Protein AF-A0A2I0P4V3-F1 (afdb_monomer_lite)

Secondary structure (DSSP, 8-state):
-PPPPPEE--HHHHHH-HHHHHHHTS--EEEE---HHHHHHHHH-TT--B-TT--TT-SEEEEEE-HHHHHHHHHH-SEEEETTEEEE-----

Sequence (93 aa):
MDAAAVTHLTEEDFRNHPALRVLVLDRKCVLISKGPIFDALLLLDPRSVYSPANRDHAKYGSLRIPGAEMRRTLADYAVCEWNGTVYGVAQSL

Radius of gyration: 14.26 Å; chains: 1; bounding box: 29×29×45 Å

Foldseek 3Di:
DPDPPAAEDDPVCCVVQVQCCCCPVVVAAEAEPPDPVVVVVLVVDPPRLDDCVPPVRRNHDNHYDHPVSLVVCCVNHCWYDYPNDIDGDDDDD

Structure (mmCIF, N/CA/C/O backbone):
data_AF-A0A2I0P4V3-F1
#
_entry.id   AF-A0A2I0P4V3-F1
#
loop_
_atom_site.group_PDB
_atom_site.id
_atom_site.type_symbol
_atom_site.label_atom_id
_atom_site.label_alt_id
_atom_site.label_comp_id
_atom_site.label_asym_id
_atom_site.label_entity_id
_atom_site.label_seq_id
_atom_site.pdbx_PDB_ins_code
_atom_site.Cartn_x
_atom_site.Cartn_y
_atom_site.Cartn_z
_atom_site.occupancy
_atom_site.B_iso_or_equiv
_atom_site.auth_seq_id
_atom_site.auth_comp_id
_atom_site.auth_asym_id
_atom_site.auth_atom_id
_atom_site.pdbx_PDB_model_num
ATOM 1 N N . MET A 1 1 ? 2.518 -4.672 27.741 1.00 41.47 1 MET A N 1
ATOM 2 C CA . MET A 1 1 ? 2.558 -4.642 26.268 1.00 41.47 1 MET A CA 1
ATOM 3 C C . MET A 1 1 ? 1.651 -3.508 25.867 1.00 41.47 1 MET A C 1
ATOM 5 O O . MET A 1 1 ? 0.445 -3.667 25.998 1.00 41.47 1 MET A O 1
ATOM 9 N N . ASP A 1 2 ? 2.219 -2.353 25.526 1.00 39.44 2 ASP A N 1
ATOM 10 C CA . ASP A 1 2 ? 1.425 -1.278 24.931 1.00 39.44 2 ASP A CA 1
ATOM 11 C C . ASP A 1 2 ? 0.817 -1.834 23.650 1.00 39.44 2 ASP A C 1
ATOM 13 O O . ASP A 1 2 ? 1.539 -2.359 22.797 1.00 39.44 2 ASP A O 1
ATOM 17 N N . ALA A 1 3 ? -0.511 -1.808 23.557 1.00 50.53 3 ALA A N 1
ATOM 18 C CA . ALA A 1 3 ? -1.181 -2.086 22.302 1.00 50.53 3 ALA A CA 1
ATOM 19 C C . ALA A 1 3 ? -0.605 -1.094 21.292 1.00 50.53 3 ALA A C 1
ATOM 21 O O . ALA A 1 3 ? -0.693 0.112 21.518 1.00 50.53 3 ALA A O 1
ATOM 22 N N . ALA A 1 4 ? 0.055 -1.589 20.240 1.00 57.94 4 ALA A N 1
ATOM 23 C CA . ALA A 1 4 ? 0.508 -0.737 19.151 1.00 57.94 4 ALA A CA 1
ATOM 24 C C . ALA A 1 4 ? -0.674 0.151 18.756 1.00 57.94 4 ALA A C 1
ATOM 26 O O . ALA A 1 4 ? -1.746 -0.373 18.444 1.00 57.94 4 ALA A O 1
ATOM 27 N N . ALA A 1 5 ? -0.510 1.468 18.903 1.00 69.62 5 ALA A N 1
ATOM 28 C CA . ALA A 1 5 ? -1.585 2.410 18.646 1.00 69.62 5 ALA A CA 1
ATOM 29 C C . ALA A 1 5 ? -2.072 2.172 17.216 1.00 69.62 5 ALA A C 1
ATOM 31 O O . ALA A 1 5 ? -1.290 2.250 16.270 1.00 69.62 5 ALA A O 1
ATOM 32 N N . VAL A 1 6 ? -3.339 1.787 17.079 1.00 81.25 6 VAL A N 1
ATOM 33 C CA . VAL A 1 6 ? -3.936 1.524 15.773 1.00 81.25 6 VAL A CA 1
ATOM 34 C C . VAL A 1 6 ? -4.086 2.867 15.071 1.00 81.25 6 VAL A C 1
ATOM 36 O O . VAL A 1 6 ? -4.768 3.760 15.574 1.00 81.25 6 VAL A O 1
ATOM 39 N N . THR A 1 7 ? -3.435 3.028 13.921 1.00 89.50 7 THR A N 1
ATOM 40 C CA . THR A 1 7 ? -3.552 4.262 13.138 1.00 89.50 7 THR A CA 1
ATOM 41 C C . THR A 1 7 ? -4.912 4.288 12.444 1.00 89.50 7 THR A C 1
ATOM 43 O O . THR A 1 7 ? -5.172 3.480 11.552 1.00 89.50 7 THR A O 1
ATOM 46 N N . HIS A 1 8 ? -5.793 5.212 12.823 1.00 92.12 8 HIS A N 1
ATOM 47 C CA . HIS A 1 8 ? -7.075 5.392 12.140 1.00 92.12 8 HIS A CA 1
ATOM 48 C C . HIS A 1 8 ? -6.869 6.142 10.822 1.00 92.12 8 HIS A C 1
ATOM 50 O O . HIS A 1 8 ? -6.412 7.284 10.818 1.00 92.12 8 HIS A O 1
ATOM 56 N N . LEU A 1 9 ? -7.201 5.491 9.710 1.00 92.12 9 LEU A N 1
ATOM 57 C CA . LEU A 1 9 ? -7.087 6.063 8.374 1.00 92.12 9 LEU A CA 1
ATOM 58 C C . LEU A 1 9 ? -8.212 7.061 8.107 1.00 92.12 9 LEU A C 1
ATOM 60 O O . LEU A 1 9 ? -9.364 6.858 8.490 1.00 92.12 9 LEU A O 1
ATOM 64 N N . THR A 1 10 ? -7.874 8.112 7.374 1.00 93.25 10 THR A N 1
ATOM 65 C CA . THR A 1 10 ? -8.803 9.107 6.843 1.00 93.25 10 THR A CA 1
ATOM 66 C C . THR A 1 10 ? -8.779 9.106 5.315 1.00 93.25 10 THR A C 1
ATOM 68 O O . THR A 1 10 ? -7.875 8.565 4.676 1.00 93.25 10 THR A O 1
ATOM 71 N N . GLU A 1 11 ? -9.753 9.769 4.687 1.00 91.38 11 GLU A N 1
ATOM 72 C CA . GLU A 1 11 ? -9.714 9.982 3.234 1.00 91.38 11 GLU A CA 1
ATOM 73 C C . GLU A 1 11 ? -8.470 10.758 2.780 1.00 91.38 11 GLU A C 1
ATOM 75 O O . GLU A 1 11 ? -8.002 10.588 1.653 1.00 91.38 11 GLU A O 1
ATOM 80 N N . GLU A 1 12 ? -7.926 11.611 3.649 1.00 92.94 12 GLU A N 1
ATOM 81 C CA . GLU A 1 12 ? -6.713 12.364 3.367 1.00 92.94 12 GLU A CA 1
ATOM 82 C C . GLU A 1 12 ? -5.486 11.452 3.274 1.00 92.94 12 GLU A C 1
ATOM 84 O O . GLU A 1 12 ? -4.680 11.621 2.358 1.00 92.94 12 GLU A O 1
ATOM 89 N N . ASP A 1 13 ? -5.391 10.426 4.121 1.00 91.25 13 ASP A N 1
ATOM 90 C CA . ASP A 1 13 ? -4.309 9.440 4.054 1.00 91.25 13 ASP A CA 1
ATOM 91 C C . ASP A 1 13 ? -4.285 8.723 2.703 1.00 91.25 13 ASP A C 1
ATOM 93 O O . ASP A 1 13 ? -3.222 8.552 2.113 1.00 91.25 13 ASP A O 1
ATOM 97 N N . PHE A 1 14 ? -5.446 8.371 2.143 1.00 91.12 14 PHE A N 1
ATOM 98 C CA . PHE A 1 14 ? -5.506 7.751 0.815 1.00 91.12 14 PHE A CA 1
ATOM 99 C C . PHE A 1 14 ? -5.116 8.699 -0.323 1.00 91.12 14 PHE A C 1
ATOM 101 O O . PHE A 1 14 ? -4.658 8.234 -1.370 1.00 91.12 14 PHE A O 1
ATOM 108 N N . ARG A 1 15 ? -5.300 10.013 -0.146 1.00 88.69 15 ARG A N 1
ATOM 109 C CA . ARG A 1 15 ? -4.829 11.022 -1.108 1.00 88.69 15 ARG A CA 1
ATOM 110 C C . ARG A 1 15 ? -3.319 11.218 -1.010 1.00 88.69 15 ARG A C 1
ATOM 112 O O . ARG A 1 15 ? -2.654 11.282 -2.040 1.00 88.69 15 ARG A O 1
ATOM 119 N N . ASN A 1 16 ? -2.795 11.283 0.211 1.00 89.25 16 ASN A N 1
ATOM 120 C CA . ASN A 1 16 ? -1.380 11.531 0.484 1.00 89.25 16 ASN A CA 1
ATOM 121 C C . ASN A 1 16 ? -0.509 10.288 0.246 1.00 89.25 16 ASN A C 1
ATOM 123 O O . ASN A 1 16 ? 0.653 10.409 -0.138 1.00 89.25 16 ASN A O 1
ATOM 127 N N . HIS A 1 17 ? -1.081 9.098 0.429 1.00 88.62 17 HIS A N 1
ATOM 128 C CA . HIS A 1 17 ? -0.419 7.807 0.276 1.00 88.62 17 HIS A CA 1
ATOM 129 C C . HIS A 1 17 ? -1.237 6.889 -0.644 1.00 88.62 17 HIS A C 1
ATOM 131 O O . HIS A 1 17 ? -1.946 5.992 -0.175 1.00 88.6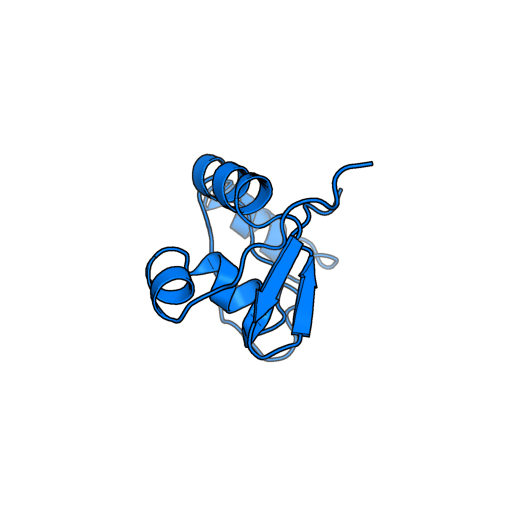2 17 HIS A O 1
ATOM 137 N N . PRO A 1 18 ? -1.114 7.041 -1.977 1.00 87.25 18 PRO A N 1
ATOM 138 C CA . PRO A 1 18 ? -1.828 6.201 -2.939 1.00 87.25 18 PRO A CA 1
ATOM 139 C C . PRO A 1 18 ? -1.573 4.694 -2.752 1.00 87.25 18 PRO A C 1
ATOM 141 O O . PRO A 1 18 ? -2.422 3.877 -3.105 1.00 87.25 18 PRO A O 1
ATOM 144 N N . ALA A 1 19 ? -0.441 4.307 -2.151 1.00 88.44 19 ALA A N 1
ATOM 145 C CA . ALA A 1 19 ? -0.150 2.922 -1.781 1.00 88.44 19 ALA A CA 1
ATOM 146 C C . ALA A 1 19 ? -1.170 2.328 -0.804 1.00 88.44 19 ALA A C 1
ATOM 148 O O . ALA A 1 19 ? -1.578 1.180 -0.979 1.00 88.44 19 ALA A O 1
ATOM 149 N N . LEU A 1 20 ? -1.622 3.107 0.183 1.00 90.44 20 LEU A N 1
ATOM 150 C CA . LEU A 1 20 ? -2.636 2.661 1.139 1.00 90.44 20 LEU A CA 1
ATOM 151 C C . LEU A 1 20 ? -3.957 2.375 0.439 1.00 90.44 20 LEU A C 1
ATOM 153 O O . LEU A 1 20 ? -4.611 1.384 0.746 1.00 90.44 20 LEU A O 1
ATOM 157 N N . ARG A 1 21 ? -4.321 3.187 -0.556 1.00 89.94 21 ARG A N 1
ATOM 158 C CA . ARG A 1 21 ? -5.529 2.955 -1.349 1.00 89.94 21 ARG A CA 1
ATOM 159 C C . ARG A 1 21 ? -5.471 1.610 -2.074 1.00 89.94 21 ARG A C 1
ATOM 161 O O . ARG A 1 21 ? -6.424 0.839 -1.996 1.00 89.94 21 ARG A O 1
ATOM 168 N N . VAL A 1 22 ? -4.354 1.317 -2.738 1.00 87.12 22 VAL A N 1
ATOM 169 C CA . VAL A 1 22 ? -4.171 0.055 -3.476 1.00 87.12 22 VAL A CA 1
ATOM 170 C C . VAL A 1 22 ? -4.195 -1.152 -2.530 1.00 87.12 22 VAL A C 1
ATOM 172 O O . VAL A 1 22 ? -4.811 -2.171 -2.841 1.00 87.12 22 VAL A O 1
ATOM 175 N N . LEU A 1 23 ? -3.574 -1.031 -1.354 1.00 87.50 23 LEU A N 1
ATOM 176 C CA . LEU A 1 23 ? -3.530 -2.098 -0.351 1.00 87.50 23 LEU A CA 1
ATOM 177 C C . LEU A 1 23 ? -4.889 -2.343 0.318 1.00 87.50 23 LEU A C 1
ATOM 179 O O . LEU A 1 23 ? -5.312 -3.490 0.442 1.00 87.50 23 LEU A O 1
ATOM 183 N N . VAL A 1 24 ? -5.568 -1.281 0.756 1.00 89.50 24 VAL A N 1
ATOM 184 C CA . VAL A 1 24 ? -6.755 -1.354 1.624 1.00 89.50 24 VAL A CA 1
ATOM 185 C C . VAL A 1 24 ? -8.051 -1.407 0.814 1.00 89.50 24 VAL A C 1
ATOM 187 O O . VAL A 1 24 ? -8.901 -2.260 1.080 1.00 89.50 24 VAL A O 1
ATOM 190 N N . LEU A 1 25 ? -8.209 -0.522 -0.180 1.00 87.06 25 LEU A N 1
ATOM 191 C CA . LEU A 1 25 ? -9.439 -0.433 -0.976 1.00 87.06 25 LEU A CA 1
ATOM 192 C C . LEU A 1 25 ? -9.424 -1.428 -2.135 1.00 87.06 25 LEU A C 1
ATOM 194 O O . LEU A 1 25 ? -10.367 -2.202 -2.286 1.00 87.06 25 LEU A O 1
ATOM 198 N N . ASP A 1 26 ? -8.338 -1.456 -2.912 1.00 84.56 26 ASP A N 1
ATOM 199 C CA . ASP A 1 26 ? -8.250 -2.339 -4.083 1.00 84.56 26 ASP A CA 1
ATOM 200 C C . ASP A 1 26 ? -7.830 -3.770 -3.704 1.00 84.56 26 ASP A C 1
ATOM 202 O O . ASP A 1 26 ? -7.909 -4.674 -4.536 1.00 84.56 26 ASP A O 1
ATOM 206 N N . ARG A 1 27 ? -7.398 -3.986 -2.449 1.00 83.94 27 ARG A N 1
ATOM 207 C CA . ARG A 1 27 ? -6.924 -5.271 -1.902 1.00 83.94 27 ARG A CA 1
ATOM 208 C C . ARG A 1 27 ? -5.822 -5.916 -2.746 1.00 83.94 27 ARG A C 1
ATOM 210 O O . ARG A 1 27 ? -5.7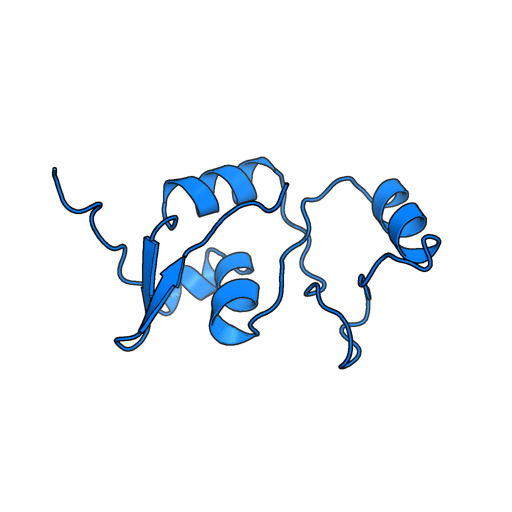84 -7.134 -2.920 1.00 83.94 27 ARG A O 1
ATOM 217 N N . LYS A 1 28 ? -4.917 -5.093 -3.278 1.00 82.00 28 LYS A N 1
ATOM 218 C CA . LYS A 1 28 ? -3.809 -5.512 -4.144 1.00 82.00 28 LYS A CA 1
ATOM 219 C C . LYS A 1 28 ? -2.460 -5.185 -3.516 1.00 82.00 28 LYS A C 1
ATOM 221 O O . LYS A 1 28 ? -2.303 -4.184 -2.826 1.00 82.00 28 LYS A O 1
ATOM 226 N N . CYS A 1 29 ? -1.448 -5.998 -3.805 1.00 80.50 29 CYS A N 1
ATOM 227 C CA . CYS A 1 29 ? -0.082 -5.721 -3.359 1.00 80.50 29 CYS A CA 1
ATOM 228 C C . CYS A 1 29 ? 0.540 -4.556 -4.151 1.00 80.50 29 CYS A C 1
ATOM 230 O O . CYS A 1 29 ? 0.309 -4.434 -5.351 1.00 80.50 29 CYS A O 1
ATOM 232 N N . VAL A 1 30 ? 1.376 -3.735 -3.513 1.00 83.25 30 VAL A N 1
ATOM 233 C CA . VAL A 1 30 ? 2.091 -2.615 -4.157 1.00 83.25 30 VAL A CA 1
ATOM 234 C C . VAL A 1 30 ? 3.525 -3.026 -4.485 1.00 83.25 30 VAL A C 1
ATOM 236 O O . VAL A 1 30 ? 4.150 -3.765 -3.723 1.00 83.25 30 VAL A O 1
ATOM 239 N N . LEU A 1 31 ? 4.059 -2.549 -5.613 1.00 81.44 31 LEU A N 1
ATOM 240 C CA . LEU A 1 31 ? 5.430 -2.844 -6.024 1.00 81.44 31 LEU A CA 1
ATOM 241 C C . LEU A 1 31 ? 6.398 -1.735 -5.588 1.00 81.44 31 LEU A C 1
ATOM 243 O O . LEU A 1 31 ? 6.138 -0.543 -5.761 1.00 81.44 31 LEU A O 1
ATOM 247 N N . ILE A 1 32 ? 7.567 -2.130 -5.085 1.00 83.25 32 ILE A N 1
ATOM 248 C CA . ILE A 1 32 ? 8.664 -1.198 -4.802 1.00 83.25 32 ILE A CA 1
ATOM 249 C C . ILE A 1 32 ? 9.332 -0.812 -6.125 1.00 83.25 32 ILE A C 1
ATOM 251 O O . ILE A 1 32 ? 9.696 -1.676 -6.920 1.00 83.25 32 ILE A O 1
ATOM 255 N N . SER A 1 33 ? 9.537 0.485 -6.339 1.00 75.12 33 SER A N 1
ATOM 256 C CA . SER A 1 33 ? 10.199 1.058 -7.508 1.00 75.12 33 SER A CA 1
ATOM 257 C C . SER A 1 33 ? 11.657 0.599 -7.578 1.00 75.12 33 SER A C 1
ATOM 259 O O . SER A 1 33 ? 12.551 1.189 -6.971 1.00 75.12 33 SER A O 1
ATOM 261 N N . LYS A 1 34 ? 11.885 -0.488 -8.318 1.00 76.75 34 LYS A N 1
ATOM 262 C CA . LYS A 1 34 ? 13.214 -0.997 -8.690 1.00 76.75 34 LYS A CA 1
ATOM 263 C C . LYS A 1 34 ? 13.626 -0.588 -10.111 1.00 76.75 34 LYS A C 1
ATOM 265 O O . LYS A 1 34 ? 14.647 -1.044 -10.616 1.00 76.75 34 LYS A O 1
ATOM 270 N N . GLY A 1 35 ? 12.849 0.299 -10.734 1.00 78.75 35 GLY A N 1
ATOM 271 C CA . GLY A 1 35 ? 13.097 0.836 -12.068 1.00 78.75 35 GLY A CA 1
ATOM 272 C C . GLY A 1 35 ? 12.553 -0.032 -13.213 1.00 78.75 35 GLY A C 1
ATOM 273 O O . GLY A 1 35 ? 12.183 -1.190 -13.008 1.00 78.75 35 GLY A O 1
ATOM 274 N N . PRO A 1 36 ? 12.540 0.520 -14.441 1.00 76.94 36 PRO A N 1
ATOM 275 C CA . PRO A 1 36 ? 11.909 -0.101 -15.610 1.00 76.94 36 PRO A CA 1
ATOM 276 C C . PRO A 1 36 ? 12.530 -1.447 -16.001 1.00 76.94 36 PRO A C 1
ATOM 278 O O . PRO A 1 36 ? 11.844 -2.316 -16.532 1.00 76.94 36 PRO A O 1
ATOM 281 N N . ILE A 1 37 ? 13.817 -1.649 -15.706 1.00 80.94 37 ILE A N 1
ATOM 282 C CA . ILE A 1 37 ? 14.513 -2.916 -15.966 1.00 80.94 37 ILE A CA 1
ATOM 283 C C . ILE A 1 37 ? 13.911 -4.040 -15.118 1.00 80.94 37 ILE A C 1
ATOM 285 O O . ILE A 1 37 ? 13.650 -5.125 -15.629 1.00 80.94 37 ILE A O 1
ATOM 289 N N . PHE A 1 38 ? 13.655 -3.784 -13.834 1.00 77.50 38 PHE A N 1
ATOM 290 C CA . PHE A 1 38 ? 13.064 -4.788 -12.954 1.00 77.50 38 PHE A CA 1
ATOM 291 C C . PHE A 1 38 ? 11.625 -5.113 -13.364 1.00 77.50 38 PHE A C 1
ATOM 293 O O . PHE A 1 38 ? 11.232 -6.274 -13.337 1.00 77.50 38 PHE A O 1
ATOM 300 N N . ASP A 1 39 ? 10.865 -4.118 -13.822 1.00 75.38 39 ASP A N 1
ATOM 301 C CA . ASP A 1 39 ? 9.519 -4.352 -14.353 1.00 75.38 39 ASP A CA 1
ATOM 302 C C . ASP A 1 39 ? 9.536 -5.242 -15.599 1.00 75.38 39 ASP A C 1
ATOM 304 O O . ASP A 1 39 ? 8.697 -6.129 -15.735 1.00 75.38 39 ASP A O 1
ATOM 308 N N . ALA A 1 40 ? 10.497 -5.026 -16.503 1.00 78.62 40 ALA A N 1
ATOM 309 C CA . ALA A 1 40 ? 10.669 -5.868 -17.680 1.00 78.62 40 ALA A CA 1
ATOM 310 C C . ALA A 1 40 ? 11.022 -7.309 -17.285 1.00 78.62 40 ALA A C 1
ATOM 312 O O . ALA A 1 40 ? 10.471 -8.248 -17.848 1.00 78.62 40 ALA A O 1
ATOM 313 N N . LEU A 1 41 ? 11.875 -7.496 -16.272 1.00 78.94 41 LEU A N 1
ATOM 314 C CA . LEU A 1 41 ? 12.180 -8.825 -15.736 1.00 78.94 41 LEU A CA 1
ATOM 315 C C . LEU A 1 41 ? 10.940 -9.499 -15.133 1.00 78.94 41 LEU A C 1
ATOM 317 O O . LEU A 1 41 ? 10.700 -10.672 -15.403 1.00 78.94 41 LEU A O 1
ATOM 321 N N . LEU A 1 42 ? 10.117 -8.762 -14.382 1.00 77.00 42 LEU A N 1
ATOM 322 C CA . LEU A 1 42 ? 8.849 -9.276 -13.854 1.00 77.00 42 LEU A CA 1
ATOM 323 C C . LEU A 1 42 ? 7.857 -9.629 -14.963 1.00 77.00 42 LEU A C 1
ATOM 325 O O . LEU A 1 42 ? 7.094 -10.572 -14.815 1.00 77.00 42 LEU A O 1
ATOM 329 N N . LEU A 1 43 ? 7.840 -8.900 -16.075 1.00 75.06 43 LEU A N 1
ATOM 330 C CA . LEU A 1 43 ? 6.993 -9.247 -17.218 1.00 75.06 43 LEU A CA 1
ATOM 331 C C . LEU A 1 43 ? 7.427 -10.543 -17.909 1.00 75.06 43 LEU A C 1
ATOM 333 O O . LEU A 1 43 ? 6.590 -11.236 -18.482 1.00 75.06 43 LEU A O 1
ATOM 337 N N . LEU A 1 44 ? 8.725 -10.846 -17.885 1.00 78.38 44 LEU A N 1
ATOM 338 C CA . LEU A 1 44 ? 9.290 -12.035 -18.520 1.00 78.38 44 LEU A CA 1
ATOM 339 C C . LEU A 1 44 ? 9.223 -13.279 -17.629 1.00 78.38 44 LEU A C 1
ATOM 341 O O . LEU A 1 44 ? 9.295 -14.391 -18.148 1.00 78.38 44 LEU A O 1
ATOM 345 N N . ASP A 1 45 ? 9.098 -13.115 -16.311 1.00 74.88 45 ASP A N 1
ATOM 346 C CA . ASP A 1 45 ? 8.958 -14.238 -15.388 1.00 74.88 45 ASP A CA 1
ATOM 347 C C . ASP A 1 45 ? 7.530 -14.819 -15.462 1.00 74.88 45 ASP A C 1
ATOM 349 O O . ASP A 1 45 ? 6.574 -14.168 -15.043 1.00 74.88 45 ASP A O 1
ATOM 353 N N . PRO A 1 46 ? 7.335 -16.064 -15.932 1.00 68.12 46 PRO A N 1
ATOM 354 C CA . PRO A 1 46 ? 6.009 -16.680 -16.005 1.00 68.12 46 PRO A CA 1
ATOM 355 C C . PRO A 1 46 ? 5.381 -16.947 -14.627 1.00 68.12 46 PRO A C 1
ATOM 357 O O . PRO A 1 46 ? 4.193 -17.253 -14.542 1.00 68.12 46 PRO A O 1
ATOM 360 N N . ARG A 1 47 ? 6.163 -16.869 -13.542 1.00 72.44 47 ARG A N 1
ATOM 361 C CA . ARG A 1 47 ? 5.682 -16.978 -12.154 1.00 72.44 47 ARG A CA 1
ATOM 362 C C . ARG A 1 47 ? 5.341 -15.624 -11.549 1.00 72.44 47 ARG A C 1
ATOM 364 O O . ARG A 1 47 ? 4.724 -15.567 -10.483 1.00 72.44 47 ARG A O 1
ATOM 371 N N . SER A 1 48 ? 5.753 -14.541 -12.197 1.00 66.25 48 SER A N 1
ATOM 372 C CA . SER A 1 48 ? 5.404 -13.204 -11.763 1.00 66.25 48 SER A CA 1
ATOM 373 C C . SER A 1 48 ? 3.916 -12.977 -12.006 1.00 66.25 48 SER A C 1
ATOM 375 O O . SER A 1 48 ? 3.381 -13.172 -13.093 1.00 66.25 48 SER A O 1
ATOM 377 N N . VAL A 1 49 ? 3.229 -12.551 -10.950 1.00 67.19 49 VAL A N 1
ATOM 378 C CA . VAL A 1 49 ? 1.797 -12.225 -10.988 1.00 67.19 49 VAL A CA 1
ATOM 379 C C . VAL A 1 49 ? 1.589 -10.717 -11.221 1.00 67.19 49 VAL A C 1
ATOM 381 O O . VAL A 1 49 ? 0.577 -10.133 -10.823 1.00 67.19 49 VAL A O 1
ATOM 384 N N . TYR A 1 50 ? 2.597 -10.057 -11.800 1.00 67.38 50 TYR A N 1
ATOM 385 C CA . TYR A 1 50 ? 2.615 -8.628 -12.090 1.00 67.38 50 TYR A CA 1
ATOM 386 C C . TYR A 1 50 ? 1.927 -8.334 -13.428 1.00 67.38 50 TYR A C 1
ATOM 388 O O . TYR A 1 50 ? 2.276 -8.909 -14.455 1.00 67.38 50 TYR A O 1
ATOM 396 N N . SER A 1 51 ? 0.984 -7.386 -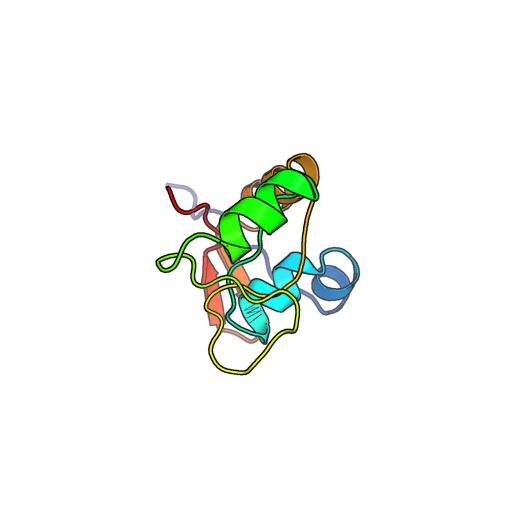13.435 1.00 62.53 51 SER A N 1
ATOM 397 C CA . SER A 1 51 ? 0.414 -6.831 -14.667 1.00 62.53 51 SER A CA 1
ATOM 398 C C . SER A 1 51 ? 0.489 -5.305 -14.634 1.00 62.53 51 SER A C 1
ATOM 400 O O . SER A 1 51 ? -0.208 -4.680 -13.830 1.00 62.53 51 SER A O 1
ATOM 402 N N . PRO A 1 52 ? 1.241 -4.668 -15.544 1.00 57.53 52 PRO A N 1
ATOM 403 C CA . PRO A 1 52 ? 1.362 -3.213 -15.592 1.00 57.53 52 PRO A CA 1
ATOM 404 C C . PRO A 1 52 ? 0.054 -2.513 -15.998 1.00 57.53 52 PRO A C 1
ATOM 406 O O . PRO A 1 52 ? -0.095 -1.323 -15.752 1.00 57.53 52 PRO A O 1
ATOM 409 N N . ALA A 1 53 ? -0.902 -3.239 -16.590 1.00 57.69 53 ALA A N 1
ATOM 410 C CA . ALA A 1 53 ? -2.150 -2.689 -17.128 1.00 57.69 53 ALA A CA 1
ATOM 411 C C . ALA A 1 53 ? -3.394 -2.997 -16.275 1.00 57.69 53 ALA A C 1
ATOM 413 O O . ALA A 1 53 ? -4.507 -2.928 -16.785 1.00 57.69 53 ALA A O 1
ATOM 414 N N . ASN A 1 54 ? -3.216 -3.391 -15.008 1.00 53.38 54 ASN A N 1
ATOM 415 C CA . ASN A 1 54 ? -4.319 -3.611 -14.064 1.00 53.38 54 ASN A CA 1
ATOM 416 C C . ASN A 1 54 ? -5.426 -4.569 -14.574 1.00 53.38 54 ASN A C 1
ATOM 418 O O . ASN A 1 54 ? -6.576 -4.445 -14.167 1.00 53.38 54 ASN A O 1
ATOM 422 N N . ARG A 1 55 ? -5.093 -5.520 -15.467 1.00 56.53 55 ARG A N 1
ATOM 423 C CA . ARG A 1 55 ? -6.022 -6.577 -15.898 1.00 56.53 55 ARG A CA 1
ATOM 424 C C . ARG A 1 55 ? -6.455 -7.385 -14.673 1.00 56.53 55 ARG A C 1
ATOM 426 O O . ARG A 1 55 ? -5.625 -7.644 -13.802 1.00 56.53 55 ARG A O 1
ATOM 433 N N . ASP A 1 56 ? -7.717 -7.809 -14.648 1.00 55.38 56 ASP A N 1
ATOM 434 C CA . ASP A 1 56 ? -8.460 -8.340 -13.487 1.00 55.38 56 ASP A CA 1
ATOM 435 C C . ASP A 1 56 ? -7.854 -9.548 -12.738 1.00 55.38 56 ASP A C 1
ATOM 437 O O . ASP A 1 56 ? -8.414 -10.007 -11.751 1.00 55.38 56 ASP A O 1
ATOM 441 N N . HIS A 1 57 ? -6.685 -10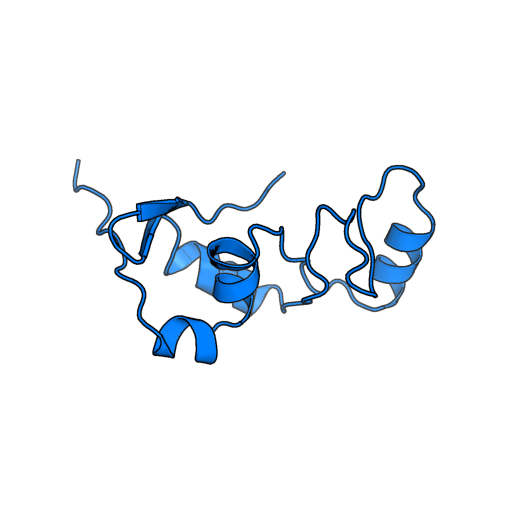.048 -13.141 1.00 55.88 57 HIS A N 1
ATOM 442 C CA . HIS A 1 57 ? -6.045 -11.243 -12.580 1.00 55.88 57 HIS A CA 1
ATOM 443 C C . HIS A 1 57 ? -4.667 -10.984 -11.947 1.00 55.88 57 HIS A C 1
ATOM 445 O O . HIS A 1 57 ? -3.964 -11.926 -11.586 1.00 55.88 57 HIS A O 1
ATOM 451 N N . ALA A 1 58 ? -4.243 -9.725 -11.814 1.00 61.72 58 ALA A N 1
ATOM 452 C CA . ALA A 1 58 ? -2.945 -9.412 -11.225 1.00 61.72 58 ALA A CA 1
ATOM 453 C C . ALA A 1 58 ? -3.011 -9.302 -9.698 1.00 61.72 58 ALA A C 1
ATOM 455 O O . ALA A 1 58 ? -3.757 -8.493 -9.147 1.00 61.72 58 ALA A O 1
ATOM 456 N N . LYS A 1 59 ? -2.169 -10.088 -9.019 1.00 64.31 59 LYS A N 1
ATOM 457 C CA . LYS A 1 59 ? -1.976 -10.076 -7.555 1.00 64.31 59 LYS A CA 1
ATOM 458 C C . LYS A 1 59 ? -1.387 -8.749 -7.062 1.00 64.31 59 LYS A C 1
ATOM 460 O O . LYS A 1 59 ? -1.561 -8.384 -5.901 1.00 64.31 59 LYS A O 1
ATOM 465 N N . TYR A 1 60 ? -0.695 -8.031 -7.945 1.00 65.38 60 TYR A N 1
ATOM 466 C CA . TYR A 1 60 ? -0.096 -6.731 -7.668 1.00 65.38 60 TYR A CA 1
ATOM 467 C C . TYR A 1 60 ? -0.869 -5.623 -8.391 1.00 65.38 60 TYR A C 1
ATOM 469 O O . TYR A 1 60 ? -1.158 -5.729 -9.584 1.00 65.38 60 TYR A O 1
ATOM 477 N N . GLY A 1 61 ? -1.180 -4.549 -7.671 1.00 61.78 61 GLY A N 1
ATOM 478 C CA . GLY A 1 61 ? -1.651 -3.294 -8.232 1.00 61.78 61 GLY A CA 1
ATOM 479 C C . GLY A 1 61 ? -0.487 -2.582 -8.910 1.00 61.78 61 GLY A C 1
ATOM 480 O O . GLY A 1 61 ? 0.652 -2.638 -8.448 1.00 61.78 61 GLY A O 1
ATOM 481 N N . SER A 1 62 ? -0.757 -1.910 -10.024 1.00 63.22 62 SER A N 1
ATOM 482 C CA . SER A 1 62 ? 0.261 -1.301 -10.891 1.00 63.22 62 SER A CA 1
ATOM 483 C C . SER A 1 62 ? 0.910 -0.032 -10.317 1.00 63.22 62 SER A C 1
ATOM 485 O O . SER A 1 62 ? 1.505 0.744 -11.067 1.00 63.22 62 SER A O 1
ATOM 487 N N . LEU A 1 63 ? 0.799 0.213 -9.010 1.00 77.69 63 LEU A N 1
ATOM 488 C CA . LEU A 1 63 ? 1.416 1.365 -8.371 1.00 77.69 63 LEU A CA 1
ATOM 489 C C . LEU A 1 63 ? 2.861 1.034 -7.997 1.00 77.69 63 LEU A C 1
ATOM 491 O O . LEU A 1 63 ? 3.132 0.088 -7.257 1.00 77.69 63 LEU A O 1
ATOM 495 N N . ARG A 1 64 ? 3.784 1.842 -8.517 1.00 79.69 64 ARG A N 1
ATOM 496 C CA . ARG A 1 64 ? 5.192 1.822 -8.127 1.00 79.69 64 ARG A CA 1
ATOM 497 C C . ARG A 1 64 ? 5.419 2.910 -7.101 1.00 79.69 64 ARG A C 1
ATOM 499 O O . ARG A 1 64 ? 5.111 4.065 -7.381 1.00 79.69 64 ARG A O 1
ATOM 506 N N . ILE A 1 65 ? 6.022 2.551 -5.975 1.00 85.81 65 ILE A N 1
ATOM 507 C CA . ILE A 1 65 ? 6.406 3.525 -4.949 1.00 85.81 65 ILE A CA 1
ATOM 508 C C . ILE A 1 65 ? 7.908 3.490 -4.676 1.00 85.81 65 ILE A C 1
ATOM 510 O O . ILE A 1 65 ? 8.510 2.414 -4.702 1.00 85.81 65 ILE A O 1
ATOM 514 N N . PRO A 1 66 ? 8.565 4.624 -4.400 1.00 86.25 66 PRO A N 1
ATOM 515 C CA . PRO A 1 66 ? 9.947 4.629 -3.942 1.00 86.25 66 PRO A CA 1
ATOM 516 C C . PRO A 1 66 ? 10.118 3.830 -2.644 1.00 86.25 66 PRO A C 1
ATOM 518 O O . PRO A 1 66 ? 9.242 3.809 -1.782 1.00 86.25 66 PRO A O 1
ATOM 521 N N . GLY A 1 67 ? 11.296 3.235 -2.438 1.00 87.31 67 GLY A N 1
ATOM 522 C CA . GLY A 1 67 ? 11.585 2.499 -1.199 1.00 87.31 67 GLY A CA 1
ATOM 523 C C . GLY A 1 67 ? 11.490 3.358 0.072 1.00 87.31 67 GLY A C 1
ATOM 524 O O . GLY A 1 67 ? 11.199 2.836 1.144 1.00 87.31 67 GLY A O 1
ATOM 525 N N . ALA A 1 68 ? 11.705 4.674 -0.032 1.00 88.44 68 ALA A N 1
ATOM 526 C CA . ALA A 1 68 ? 11.495 5.603 1.080 1.00 88.44 68 ALA A CA 1
ATOM 527 C C . ALA A 1 68 ? 10.011 5.731 1.460 1.00 88.44 68 ALA A C 1
ATOM 529 O O . ALA A 1 68 ? 9.694 5.712 2.646 1.00 88.44 68 ALA A O 1
ATOM 530 N N . GLU A 1 69 ? 9.118 5.795 0.467 1.00 89.19 69 GLU A N 1
ATOM 531 C CA . GLU A 1 69 ? 7.670 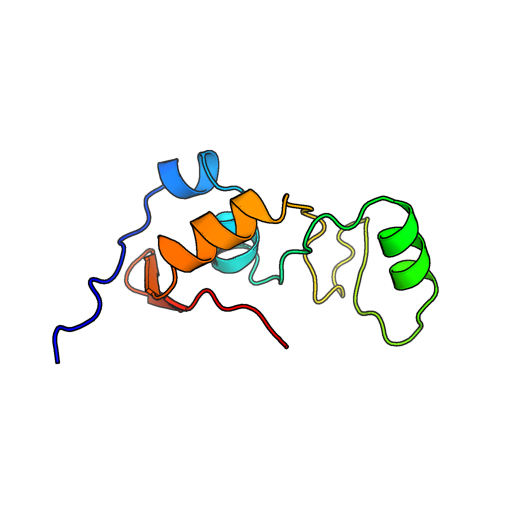5.811 0.691 1.00 89.19 69 GLU A CA 1
ATOM 532 C C . GLU A 1 69 ? 7.214 4.495 1.321 1.00 89.19 69 GLU A C 1
ATOM 534 O O . GLU A 1 69 ? 6.549 4.524 2.347 1.00 89.19 69 GLU A O 1
ATOM 539 N N . MET A 1 70 ? 7.681 3.348 0.808 1.00 90.19 70 MET A N 1
ATOM 540 C CA . MET A 1 70 ? 7.398 2.037 1.408 1.00 90.19 70 MET A CA 1
ATOM 541 C C . MET A 1 70 ? 7.781 1.989 2.894 1.00 90.19 70 MET A C 1
ATOM 543 O O . MET A 1 70 ? 6.984 1.549 3.718 1.00 90.19 70 MET A O 1
ATOM 547 N N . ARG A 1 71 ? 8.993 2.440 3.251 1.00 89.75 71 ARG A N 1
ATOM 548 C CA . ARG A 1 71 ? 9.441 2.455 4.654 1.00 89.75 71 ARG A CA 1
ATOM 549 C C . ARG A 1 71 ? 8.547 3.325 5.528 1.00 89.75 71 ARG A C 1
ATOM 551 O O . ARG A 1 71 ? 8.229 2.916 6.636 1.00 89.75 71 ARG A O 1
ATOM 558 N N . ARG A 1 72 ? 8.139 4.491 5.024 1.00 88.81 72 ARG A N 1
ATOM 559 C CA . ARG A 1 72 ? 7.223 5.386 5.733 1.00 88.81 72 ARG A CA 1
ATOM 560 C C . ARG A 1 72 ? 5.853 4.738 5.921 1.00 88.81 72 ARG A C 1
ATOM 562 O O . ARG A 1 72 ? 5.361 4.701 7.036 1.00 88.81 72 ARG A O 1
ATOM 569 N N . THR A 1 73 ? 5.287 4.135 4.875 1.00 89.31 73 THR A N 1
ATOM 570 C CA . THR A 1 73 ? 4.001 3.432 4.970 1.00 89.31 73 THR A CA 1
ATOM 571 C C . THR A 1 73 ? 4.050 2.275 5.972 1.00 89.31 73 THR A C 1
ATOM 573 O O . THR A 1 73 ? 3.122 2.110 6.754 1.00 89.31 73 THR A O 1
ATOM 576 N N . LEU A 1 74 ? 5.135 1.496 5.988 1.00 89.94 74 LEU A N 1
ATOM 577 C CA . LEU A 1 74 ? 5.312 0.406 6.951 1.00 89.94 74 LEU A CA 1
ATOM 578 C C . LEU A 1 74 ? 5.493 0.908 8.387 1.00 89.94 74 LEU A C 1
ATOM 580 O O . LEU A 1 74 ? 5.033 0.245 9.306 1.00 89.94 74 LEU A O 1
ATOM 584 N N . ALA A 1 75 ? 6.169 2.039 8.588 1.00 89.06 75 ALA A N 1
ATOM 585 C CA . ALA A 1 75 ? 6.376 2.605 9.918 1.00 89.06 75 ALA A CA 1
ATOM 586 C C . ALA A 1 75 ? 5.092 3.234 10.479 1.00 89.06 75 ALA A C 1
ATOM 588 O O . ALA A 1 75 ? 4.731 2.969 11.623 1.00 89.06 75 ALA A O 1
ATOM 589 N N . ASP A 1 76 ? 4.396 4.022 9.660 1.00 88.31 76 ASP A N 1
ATOM 590 C CA . ASP A 1 76 ? 3.269 4.853 10.093 1.00 88.31 76 ASP A CA 1
ATOM 591 C C . ASP A 1 76 ? 1.936 4.067 10.108 1.00 88.31 76 ASP A C 1
ATOM 593 O O . ASP A 1 76 ? 1.012 4.407 10.850 1.00 88.31 76 ASP A O 1
ATOM 597 N N . TYR A 1 77 ? 1.830 2.989 9.313 1.00 89.44 77 TYR A N 1
ATOM 598 C CA . TYR A 1 77 ? 0.578 2.250 9.087 1.00 89.44 77 TYR A CA 1
ATOM 599 C C . TYR A 1 77 ? 0.723 0.720 9.203 1.00 89.44 77 TYR A C 1
ATOM 601 O O . TYR A 1 77 ? -0.051 -0.019 8.592 1.00 89.44 77 TYR A O 1
ATOM 609 N N . ALA A 1 78 ? 1.686 0.224 9.995 1.00 88.81 78 ALA A N 1
ATOM 610 C CA . ALA A 1 78 ? 1.879 -1.215 10.241 1.00 88.81 78 ALA A CA 1
ATOM 611 C C . ALA A 1 78 ? 0.581 -1.924 10.672 1.00 88.81 78 ALA A C 1
ATOM 613 O O . ALA A 1 78 ? 0.262 -3.006 10.176 1.00 88.81 78 ALA A O 1
ATOM 614 N N . VAL A 1 79 ? -0.173 -1.287 11.575 1.00 90.81 79 VAL A N 1
ATOM 615 C CA . VAL A 1 79 ? -1.519 -1.685 12.000 1.00 90.81 79 VAL A CA 1
ATOM 616 C C . VAL A 1 79 ? -2.408 -0.452 11.908 1.00 90.81 79 VAL A C 1
ATOM 618 O O . VAL A 1 79 ? -2.189 0.532 12.613 1.00 90.81 79 VAL A O 1
ATOM 621 N N . CYS A 1 80 ? -3.394 -0.489 11.020 1.00 90.62 80 CYS A N 1
ATOM 622 C CA . CYS A 1 80 ? -4.273 0.643 10.760 1.00 90.62 80 CYS A CA 1
ATOM 623 C C . CYS A 1 80 ? -5.735 0.212 10.674 1.00 90.62 80 CYS A C 1
ATOM 625 O O . CYS A 1 80 ? -6.033 -0.953 10.438 1.00 90.62 80 CYS A O 1
ATOM 627 N N . GLU A 1 81 ? -6.662 1.139 10.877 1.00 93.44 81 GLU A N 1
ATOM 628 C CA . GLU A 1 81 ? -8.097 0.869 10.820 1.00 93.44 81 GLU A CA 1
ATOM 629 C C . GLU A 1 81 ? -8.780 1.785 9.811 1.00 93.44 81 GLU A C 1
ATOM 631 O O . GLU A 1 81 ? -8.532 2.989 9.783 1.00 93.44 81 GLU A O 1
ATOM 636 N N . TRP A 1 82 ? -9.675 1.217 9.006 1.00 92.62 82 TRP A N 1
ATOM 637 C CA . TRP A 1 82 ? -10.558 1.958 8.114 1.00 92.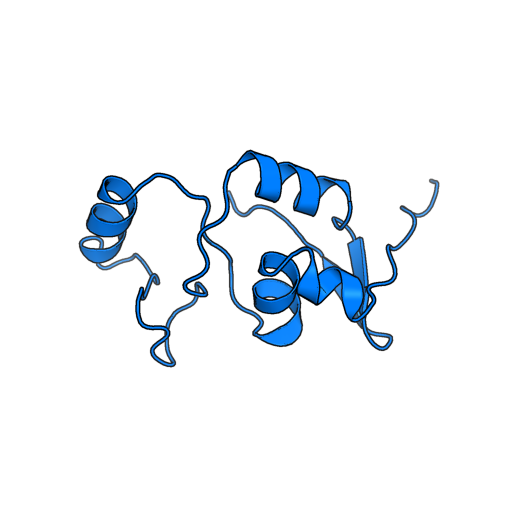62 82 TRP A CA 1
ATOM 638 C C . TRP A 1 82 ? -11.978 1.396 8.193 1.00 92.62 82 TRP A C 1
ATOM 640 O O . TRP A 1 82 ? -12.178 0.188 8.055 1.00 92.62 82 TRP A O 1
ATOM 650 N N . ASN A 1 83 ? -12.970 2.267 8.410 1.00 91.75 83 ASN A N 1
ATOM 651 C CA . ASN A 1 83 ? -14.389 1.903 8.532 1.00 91.75 83 ASN A CA 1
ATOM 652 C C . ASN A 1 83 ? -14.658 0.738 9.512 1.00 91.75 83 ASN A C 1
ATOM 654 O O . ASN A 1 83 ? -15.415 -0.181 9.195 1.00 91.75 83 ASN A O 1
ATOM 658 N N . GLY A 1 84 ? -14.013 0.732 10.686 1.00 88.56 84 GLY A N 1
ATOM 659 C CA . GLY A 1 84 ? -14.184 -0.326 11.690 1.00 88.56 84 GLY A CA 1
ATOM 660 C C . GLY A 1 84 ? -13.468 -1.643 11.367 1.00 88.56 84 GLY A C 1
ATOM 661 O O . GLY A 1 84 ? -13.603 -2.610 12.113 1.00 88.56 84 GLY A O 1
ATOM 662 N N . THR A 1 85 ? -12.727 -1.715 10.256 1.00 90.00 85 THR A N 1
ATOM 663 C CA . THR A 1 85 ? -11.940 -2.892 9.865 1.00 90.00 85 THR A CA 1
ATOM 664 C C . THR A 1 85 ? -10.458 -2.623 10.087 1.00 90.00 85 THR A C 1
ATOM 666 O O . THR A 1 85 ? -9.932 -1.622 9.605 1.00 90.00 85 THR A O 1
ATOM 669 N N . VAL A 1 86 ? -9.776 -3.530 10.789 1.00 89.50 86 VAL A N 1
ATOM 670 C CA . VAL A 1 86 ? -8.327 -3.452 11.026 1.00 89.50 86 VAL A CA 1
ATOM 671 C C . VAL A 1 86 ? -7.567 -4.116 9.879 1.00 89.50 86 VAL A C 1
ATOM 673 O O . VAL A 1 86 ? -7.875 -5.235 9.467 1.00 89.50 86 VAL A O 1
ATOM 676 N N . TYR A 1 87 ? -6.544 -3.425 9.393 1.00 88.81 87 TYR A N 1
ATOM 677 C CA . TYR A 1 87 ? -5.645 -3.821 8.323 1.00 88.81 87 TYR A CA 1
ATOM 678 C C . TYR A 1 87 ? -4.207 -3.878 8.841 1.00 88.81 87 TYR A C 1
ATOM 680 O O . TYR A 1 87 ? -3.784 -3.068 9.667 1.00 88.81 87 TYR A O 1
ATOM 688 N N . GLY A 1 88 ? -3.444 -4.838 8.321 1.00 87.12 88 GLY A N 1
ATOM 689 C CA . GLY A 1 88 ? -2.001 -4.915 8.524 1.00 87.12 88 GLY A CA 1
ATOM 690 C C . GLY A 1 88 ? -1.271 -4.569 7.235 1.00 87.12 88 GLY A C 1
ATOM 691 O O . GLY A 1 88 ? -1.523 -5.198 6.204 1.00 87.12 88 GLY A O 1
ATOM 692 N N . VAL A 1 89 ? -0.355 -3.602 7.289 1.00 87.12 89 VAL A N 1
ATOM 693 C CA . VAL A 1 89 ? 0.562 -3.320 6.180 1.00 87.12 89 VAL A CA 1
ATOM 694 C C . VAL A 1 89 ? 1.908 -3.943 6.505 1.00 87.12 89 VAL A C 1
ATOM 696 O O . VAL A 1 89 ? 2.587 -3.549 7.448 1.00 87.12 89 VAL A O 1
ATOM 699 N N . ALA A 1 90 ? 2.300 -4.931 5.707 1.00 87.00 90 ALA A N 1
ATOM 700 C CA . ALA A 1 90 ? 3.552 -5.647 5.882 1.00 87.00 90 ALA A CA 1
ATOM 701 C C . ALA A 1 90 ? 4.266 -5.840 4.546 1.00 87.00 90 ALA A C 1
ATOM 703 O O . ALA A 1 90 ? 3.651 -5.900 3.478 1.00 87.00 90 ALA A O 1
ATOM 704 N N . GLN A 1 91 ? 5.588 -5.968 4.620 1.00 85.88 91 GLN A N 1
ATOM 705 C CA . GLN A 1 91 ? 6.403 -6.388 3.493 1.00 85.88 91 GLN A CA 1
ATOM 706 C C . GLN A 1 91 ? 6.384 -7.919 3.403 1.00 85.88 91 GLN A C 1
ATOM 708 O O . GLN A 1 91 ? 6.683 -8.601 4.381 1.00 85.88 91 GLN A O 1
ATOM 713 N N . SER A 1 92 ? 6.077 -8.460 2.223 1.00 74.19 92 SER A N 1
ATOM 714 C CA . SER A 1 92 ? 6.350 -9.874 1.936 1.00 74.19 92 SER A CA 1
ATOM 715 C C . SER A 1 92 ? 7.845 -10.071 1.704 1.00 74.19 92 SER A C 1
ATOM 717 O O . SER A 1 92 ? 8.459 -9.276 0.983 1.00 74.19 92 SER A O 1
ATOM 719 N N . LEU A 1 93 ? 8.395 -11.136 2.292 1.00 58.78 93 LEU A N 1
ATOM 720 C CA . LEU A 1 93 ? 9.702 -11.688 1.927 1.00 58.78 93 LEU A CA 1
ATOM 721 C C . LEU A 1 93 ? 9.685 -12.218 0.488 1.00 58.78 93 LEU A C 1
ATOM 723 O O . LEU A 1 93 ? 8.588 -12.635 0.033 1.00 58.78 93 LEU A O 1
#

pLDDT: mean 79.37, std 12.84, range [39.44, 93.44]